Protein AF-A0A9X6RV98-F1 (afdb_monomer)

Organism: Lactobacillus johnsonii (NCBI:txid33959)

Sequence (70 aa):
MKDLPNIYDFCDPKILPEFLNVQVNERFGVKVLYAYDNEKIYLFAVNGRYILPNKQDLIKYKGNGRWEIK

Solvent-accessible surface area (backbone atoms only — not comparable to full-atom values): 4315 Å² total; per-residue (Å²): 128,82,77,79,82,58,58,76,38,78,36,63,69,81,52,45,76,79,72,49,69,91,71,66,39,68,75,64,20,34,48,77,45,79,46,100,82,76,48,75,44,63,24,37,20,38,97,91,38,76,42,71,73,58,100,81,39,29,34,25,51,71,58,92,24,34,41,46,78,87

Foldseek 3Di:
DPPQDDLQDWAFPVSCCVPPPPPPDCQLQWDWDADPVRDTFIFAQEPNDTHGDDPPWTWHRPDRRYIDID

Mean predicted aligned error: 5.84 Å

Nearest PDB structures (foldseek):
  7lp4-assembly1_A  TM=4.516E-01  e=7.102E+00  Homo sapiens
  1wr7-assembly1_A  TM=3.242E-01  e=8.626E+00  Mus musculus
  7et6-assembly1_A  TM=2.611E-01  e=8.085E+00  Arabidopsis thaliana

Secondary structure (DSSP, 8-state):
-PPPP-TTS-B-GGGHHHHS-S---GGGTEEEEEPTTSPEEEEEEETTEEEPPPTT--EEEEETTEEEE-

pLDDT: mean 80.95, std 12.98, range [44.81, 95.31]

Radius of gyration: 11.63 Å; Cα contacts (8 Å, |Δi|>4): 113; chains: 1; bounding box: 26×25×30 Å

Structure (mmCIF, N/CA/C/O backbone):
data_AF-A0A9X6RV98-F1
#
_entry.id   AF-A0A9X6RV98-F1
#
loop_
_atom_site.group_PDB
_atom_site.id
_atom_site.type_symbol
_atom_site.label_atom_id
_atom_site.label_alt_id
_atom_site.label_comp_id
_atom_site.label_asym_id
_atom_site.label_entity_id
_atom_site.label_seq_id
_atom_site.pdbx_PDB_ins_code
_atom_site.Cartn_x
_atom_site.Cartn_y
_atom_site.Cartn_z
_atom_site.occupancy
_atom_site.B_iso_or_equiv
_atom_site.auth_seq_id
_atom_site.auth_comp_id
_atom_site.auth_asym_id
_atom_site.auth_atom_id
_atom_site.pdbx_PDB_model_num
ATOM 1 N N . MET A 1 1 ? 16.135 14.859 11.890 1.00 44.81 1 MET A N 1
ATOM 2 C CA . MET A 1 1 ? 15.698 13.595 11.262 1.00 44.81 1 MET A CA 1
ATOM 3 C C . MET A 1 1 ? 14.232 13.773 10.918 1.00 44.81 1 MET A C 1
ATOM 5 O O . MET A 1 1 ? 13.510 14.217 11.797 1.00 44.81 1 MET A O 1
ATOM 9 N N . LYS A 1 2 ? 13.802 13.551 9.668 1.00 52.22 2 LYS A N 1
ATOM 10 C CA . LYS A 1 2 ? 12.362 13.399 9.406 1.00 52.22 2 LYS A CA 1
ATOM 11 C C . LYS A 1 2 ? 11.946 12.089 10.067 1.00 52.22 2 LYS A C 1
ATOM 13 O O . LYS A 1 2 ? 12.635 11.091 9.860 1.00 52.22 2 LYS A O 1
ATOM 18 N N . ASP A 1 3 ? 10.901 12.117 10.884 1.00 61.28 3 ASP A N 1
ATOM 19 C CA . ASP A 1 3 ? 10.353 10.896 11.464 1.00 61.28 3 ASP A CA 1
ATOM 20 C C . ASP A 1 3 ? 9.988 9.932 10.334 1.00 61.28 3 ASP A C 1
ATOM 22 O O . ASP A 1 3 ? 9.435 10.337 9.307 1.00 61.28 3 ASP A O 1
ATOM 26 N N . LEU A 1 4 ? 10.365 8.664 10.499 1.00 65.94 4 LEU A N 1
ATOM 27 C CA . LEU A 1 4 ? 10.000 7.622 9.551 1.00 65.94 4 LEU A CA 1
ATOM 28 C C . LEU A 1 4 ? 8.466 7.555 9.485 1.00 65.94 4 LEU A C 1
ATOM 30 O O . LEU A 1 4 ? 7.821 7.479 10.535 1.00 65.94 4 LEU A O 1
ATOM 34 N N . PRO A 1 5 ? 7.862 7.605 8.288 1.00 70.50 5 PRO A N 1
ATOM 35 C CA . PRO A 1 5 ? 6.415 7.622 8.172 1.00 70.50 5 PRO A CA 1
ATOM 36 C C . PRO A 1 5 ? 5.800 6.344 8.749 1.00 70.50 5 PRO A C 1
ATOM 38 O O . PRO A 1 5 ? 6.283 5.237 8.520 1.00 70.50 5 PRO A O 1
ATOM 41 N N . ASN A 1 6 ? 4.708 6.492 9.496 1.00 81.94 6 ASN A N 1
ATOM 42 C CA . ASN A 1 6 ? 4.012 5.363 10.095 1.00 81.94 6 ASN A CA 1
ATOM 43 C C . ASN A 1 6 ? 3.089 4.695 9.065 1.00 81.94 6 ASN A C 1
ATOM 45 O O . ASN A 1 6 ? 2.052 5.247 8.710 1.00 81.94 6 ASN A O 1
ATOM 49 N N . ILE A 1 7 ? 3.424 3.482 8.618 1.00 83.25 7 ILE A N 1
ATOM 50 C CA . ILE A 1 7 ? 2.592 2.706 7.676 1.00 83.25 7 ILE A CA 1
ATOM 51 C C . ILE A 1 7 ? 1.223 2.302 8.250 1.00 83.25 7 ILE A C 1
ATOM 53 O O . ILE A 1 7 ? 0.341 1.877 7.503 1.00 83.25 7 ILE A O 1
ATOM 57 N N . TYR A 1 8 ? 1.041 2.404 9.571 1.00 87.31 8 TYR A N 1
ATOM 58 C CA . TYR A 1 8 ? -0.249 2.193 10.229 1.00 87.31 8 TYR A CA 1
ATOM 59 C C . TYR A 1 8 ? -1.140 3.443 10.208 1.00 87.31 8 TYR A C 1
ATOM 61 O O . TYR A 1 8 ? -2.301 3.359 10.612 1.00 87.31 8 TYR A O 1
ATOM 69 N N . ASP A 1 9 ? -0.644 4.568 9.696 1.00 90.44 9 ASP A N 1
ATOM 70 C CA . ASP A 1 9 ? -1.416 5.764 9.369 1.00 90.44 9 ASP A CA 1
ATOM 71 C C . ASP A 1 9 ? -1.529 5.932 7.851 1.00 90.44 9 ASP A C 1
ATOM 73 O O . ASP A 1 9 ? -0.853 5.250 7.084 1.00 90.44 9 ASP A O 1
ATOM 77 N N . PHE A 1 10 ? -2.435 6.809 7.413 1.00 91.69 10 PHE A N 1
ATOM 78 C CA . PHE A 1 10 ? -2.571 7.123 5.993 1.00 91.69 10 PHE A CA 1
ATOM 79 C C . PHE A 1 10 ? -1.344 7.887 5.504 1.00 91.69 10 PHE A C 1
ATOM 81 O O . PHE A 1 10 ? -1.019 8.950 6.034 1.00 91.69 10 PHE A O 1
ATOM 88 N N . CYS A 1 11 ? -0.682 7.349 4.488 1.00 88.31 11 CYS A N 1
ATOM 89 C CA . CYS A 1 11 ? 0.587 7.861 4.004 1.00 88.31 11 CYS A CA 1
ATOM 90 C C . CYS A 1 11 ? 0.718 7.718 2.480 1.00 88.31 11 CYS A C 1
ATOM 92 O O . CYS A 1 11 ? -0.062 7.013 1.837 1.00 88.31 11 CYS A O 1
ATOM 94 N N . ASP A 1 12 ? 1.677 8.437 1.891 1.00 88.19 12 ASP A N 1
ATOM 95 C CA . ASP A 1 12 ? 1.916 8.393 0.446 1.00 88.19 12 ASP A CA 1
ATOM 96 C C . ASP A 1 12 ? 2.484 7.010 0.059 1.00 88.19 12 ASP A C 1
ATOM 98 O O . ASP A 1 12 ? 3.494 6.585 0.629 1.00 88.19 12 ASP A O 1
ATOM 102 N N . PRO A 1 13 ? 1.893 6.293 -0.915 1.00 84.81 13 PRO A N 1
ATOM 103 C CA . PRO A 1 13 ? 2.390 4.987 -1.353 1.00 84.81 13 PRO A CA 1
ATOM 104 C C . PRO A 1 13 ? 3.853 5.003 -1.822 1.00 84.81 13 PRO A C 1
ATOM 106 O O . PRO A 1 13 ? 4.532 3.977 -1.771 1.00 84.81 13 PRO A O 1
ATOM 109 N N . LYS A 1 14 ? 4.386 6.156 -2.235 1.00 78.44 14 LYS A N 1
ATOM 110 C CA . LYS A 1 14 ? 5.779 6.311 -2.673 1.00 78.44 14 LYS A CA 1
ATOM 111 C C . LYS A 1 14 ? 6.810 6.183 -1.559 1.00 78.44 14 LYS A C 1
ATOM 113 O O . LYS A 1 14 ? 7.990 6.120 -1.879 1.00 78.44 14 LYS A O 1
ATOM 118 N N . ILE A 1 15 ? 6.414 6.136 -0.286 1.00 75.75 15 ILE A N 1
ATOM 119 C CA . ILE A 1 15 ? 7.359 5.997 0.839 1.00 75.75 15 ILE A CA 1
ATOM 120 C C . ILE A 1 15 ? 7.749 4.536 1.122 1.00 75.75 15 ILE A C 1
ATOM 122 O O . ILE A 1 15 ? 8.687 4.263 1.865 1.00 75.75 15 ILE A O 1
ATOM 126 N N . LEU A 1 16 ? 7.059 3.563 0.519 1.00 73.06 16 LEU A N 1
ATOM 127 C CA . LEU A 1 16 ? 7.360 2.134 0.694 1.00 73.06 16 LEU A CA 1
ATOM 128 C C . LEU A 1 16 ? 8.749 1.678 0.245 1.00 73.06 16 LEU A C 1
ATOM 130 O O . LEU A 1 16 ? 9.283 0.781 0.905 1.00 73.06 16 LEU A O 1
ATOM 134 N N . PRO A 1 17 ? 9.351 2.223 -0.834 1.00 63.06 17 PRO A N 1
ATOM 135 C CA . PRO A 1 17 ? 10.724 1.903 -1.200 1.00 63.06 17 PRO A CA 1
ATOM 136 C C . PRO A 1 17 ? 11.702 2.165 -0.051 1.00 63.06 17 PRO A C 1
ATOM 138 O O . PRO A 1 17 ? 12.651 1.401 0.107 1.00 63.06 17 PRO A O 1
ATOM 141 N N . GLU A 1 18 ? 11.448 3.196 0.765 1.00 64.19 18 GLU A N 1
ATOM 142 C CA . GLU A 1 18 ? 12.269 3.540 1.931 1.00 64.19 18 GLU A CA 1
ATOM 143 C C . GLU A 1 18 ? 12.013 2.593 3.114 1.00 64.19 18 GLU A C 1
ATOM 145 O O . GLU A 1 18 ? 12.929 2.290 3.874 1.00 64.19 18 GLU A O 1
ATOM 150 N N . PHE A 1 19 ? 10.783 2.089 3.259 1.00 63.31 19 PHE A N 1
ATOM 151 C CA . PHE A 1 19 ? 10.361 1.358 4.456 1.00 63.31 19 PHE A CA 1
ATOM 152 C C . PHE A 1 19 ? 10.541 -0.163 4.379 1.00 63.31 19 PHE A C 1
ATOM 154 O O . PHE A 1 19 ? 10.798 -0.808 5.393 1.00 63.31 19 PHE A O 1
ATOM 161 N N . LEU A 1 20 ? 10.377 -0.768 3.200 1.00 63.72 20 LEU A N 1
ATOM 162 C CA . LEU A 1 20 ? 10.200 -2.222 3.094 1.00 63.72 20 LEU A CA 1
ATOM 163 C C . LEU A 1 20 ? 11.392 -2.991 2.498 1.00 63.72 20 LEU A C 1
ATOM 165 O O . LEU A 1 20 ? 11.232 -4.159 2.151 1.00 63.72 20 LEU A O 1
ATOM 169 N N . ASN A 1 21 ? 12.569 -2.361 2.387 1.00 57.31 21 ASN A N 1
ATOM 170 C CA . ASN A 1 21 ? 13.857 -2.978 2.030 1.00 57.31 21 ASN A CA 1
ATOM 171 C C . ASN A 1 21 ? 13.746 -4.189 1.074 1.00 57.31 21 ASN A C 1
ATOM 173 O O . ASN A 1 21 ? 13.873 -5.329 1.500 1.00 57.31 21 ASN A O 1
ATOM 177 N N . VAL A 1 22 ? 13.491 -3.920 -0.213 1.00 53.56 22 VAL A N 1
ATOM 178 C CA . VAL A 1 22 ? 13.618 -4.793 -1.410 1.00 53.56 22 VAL A CA 1
ATOM 179 C C . VAL A 1 22 ? 12.856 -6.140 -1.433 1.00 53.56 22 VAL A C 1
ATOM 181 O O . VAL A 1 22 ? 12.415 -6.538 -2.506 1.00 53.56 22 VAL A O 1
ATOM 184 N N . GLN A 1 23 ? 12.599 -6.816 -0.313 1.00 56.34 23 GLN A N 1
ATOM 185 C CA . GLN A 1 23 ? 11.849 -8.076 -0.218 1.00 56.34 23 GLN A CA 1
ATOM 186 C C . GLN A 1 23 ? 10.373 -7.845 0.115 1.00 56.34 23 GLN A C 1
ATOM 188 O O . GLN A 1 23 ? 9.755 -8.585 0.885 1.00 56.34 23 GLN A O 1
ATOM 193 N N . VAL A 1 24 ? 9.792 -6.810 -0.486 1.00 58.25 24 VAL A N 1
ATOM 194 C CA . VAL A 1 24 ? 8.349 -6.593 -0.449 1.00 58.25 24 VAL A CA 1
ATOM 195 C C . VAL A 1 24 ? 7.692 -7.720 -1.227 1.00 58.25 24 VAL A C 1
ATOM 197 O O . VAL A 1 24 ? 7.633 -7.695 -2.453 1.00 58.25 24 VAL A O 1
ATOM 200 N N . ASN A 1 25 ? 7.270 -8.751 -0.508 1.00 66.00 25 ASN A N 1
ATOM 201 C CA . ASN A 1 25 ? 6.643 -9.922 -1.089 1.00 66.00 25 ASN A CA 1
ATOM 202 C C . ASN A 1 25 ? 5.123 -9.883 -0.876 1.00 66.00 25 ASN A C 1
ATOM 204 O O . ASN A 1 25 ? 4.568 -9.051 -0.149 1.00 66.00 25 ASN A O 1
ATOM 208 N N . GLU A 1 26 ? 4.452 -10.865 -1.467 1.00 66.38 26 GLU A N 1
ATOM 209 C CA . GLU A 1 26 ? 3.008 -11.055 -1.353 1.00 66.38 26 GLU A CA 1
ATOM 210 C C . GLU A 1 26 ? 2.509 -11.164 0.106 1.00 66.38 26 GLU A C 1
ATOM 212 O O . GLU A 1 26 ? 1.337 -10.884 0.351 1.00 66.38 26 GLU A O 1
ATOM 217 N N . ARG A 1 27 ? 3.370 -11.462 1.101 1.00 78.12 27 ARG A N 1
ATOM 218 C CA . ARG A 1 27 ? 3.011 -11.509 2.538 1.00 78.12 27 ARG A CA 1
ATOM 219 C C . ARG A 1 27 ? 2.504 -10.169 3.054 1.00 78.12 27 ARG A C 1
ATOM 221 O O . ARG A 1 27 ? 1.632 -10.138 3.919 1.00 78.12 27 ARG A O 1
ATOM 228 N N . PHE A 1 28 ? 3.051 -9.069 2.543 1.00 84.44 28 PHE A N 1
ATOM 229 C CA . PHE A 1 28 ? 2.588 -7.729 2.889 1.00 84.44 28 PHE A CA 1
ATOM 230 C C . PHE A 1 28 ? 1.452 -7.262 1.988 1.00 84.44 28 PHE A C 1
ATOM 232 O O . PHE A 1 28 ? 1.003 -6.134 2.134 1.00 84.44 28 PHE A O 1
ATOM 239 N N . GLY A 1 29 ? 0.948 -8.107 1.084 1.00 88.88 29 GLY A N 1
ATOM 240 C CA . GLY A 1 29 ? -0.115 -7.724 0.165 1.00 88.88 29 GLY A CA 1
ATOM 241 C C . GLY A 1 29 ? 0.315 -6.625 -0.795 1.00 88.88 29 GLY A C 1
ATOM 242 O O . GLY A 1 29 ? -0.513 -5.819 -1.197 1.00 88.88 29 GLY A O 1
ATOM 243 N N . VAL A 1 30 ? 1.600 -6.566 -1.143 1.00 87.75 30 VAL A N 1
ATOM 244 C CA . VAL A 1 30 ? 2.124 -5.610 -2.116 1.00 87.75 30 VAL A CA 1
ATOM 245 C C . VAL A 1 30 ? 2.727 -6.378 -3.285 1.00 87.75 30 VAL A C 1
ATOM 247 O O . VAL A 1 30 ? 3.456 -7.348 -3.085 1.00 87.75 30 VAL A O 1
ATOM 250 N N . LYS A 1 31 ? 2.399 -5.958 -4.507 1.00 87.56 31 LYS A N 1
ATOM 251 C CA . LYS A 1 31 ? 3.020 -6.449 -5.742 1.00 87.56 31 LYS A CA 1
ATOM 252 C C . LYS A 1 31 ? 3.795 -5.326 -6.397 1.00 87.56 31 LYS A C 1
ATOM 254 O O . LYS A 1 31 ? 3.303 -4.207 -6.475 1.00 87.56 31 LYS A O 1
ATOM 259 N N . VAL A 1 32 ? 4.992 -5.637 -6.874 1.00 82.12 32 VAL A N 1
ATOM 260 C CA . VAL A 1 32 ? 5.829 -4.690 -7.608 1.00 82.12 32 VAL A CA 1
ATOM 261 C C . VAL A 1 32 ? 5.752 -5.030 -9.088 1.00 82.12 32 VAL A C 1
ATOM 263 O O . VAL A 1 32 ? 5.984 -6.175 -9.473 1.00 82.12 32 VAL A O 1
ATOM 266 N N . LEU A 1 33 ? 5.422 -4.041 -9.908 1.00 81.94 33 LEU A N 1
ATOM 267 C CA . LEU A 1 33 ? 5.593 -4.088 -11.352 1.00 81.94 33 LEU A CA 1
ATOM 268 C C . LEU A 1 33 ? 6.834 -3.271 -11.720 1.00 81.94 33 LEU A C 1
ATOM 270 O O . LEU A 1 33 ? 7.102 -2.228 -11.119 1.00 81.94 33 LEU A O 1
ATOM 274 N N . TYR A 1 34 ? 7.581 -3.749 -12.708 1.00 74.75 34 TYR A N 1
ATOM 275 C CA . TYR A 1 34 ? 8.757 -3.064 -13.234 1.00 74.75 34 TYR A CA 1
ATOM 276 C C . TYR A 1 34 ? 8.363 -2.300 -14.497 1.00 74.75 34 TYR A C 1
ATOM 278 O O . TYR A 1 34 ? 7.887 -2.911 -15.456 1.00 74.75 34 TYR A O 1
ATOM 286 N N . ALA A 1 35 ? 8.543 -0.980 -14.495 1.00 68.06 35 ALA A N 1
ATOM 287 C CA . ALA A 1 35 ? 8.458 -0.171 -15.704 1.00 68.06 35 ALA A CA 1
ATOM 288 C C . ALA A 1 35 ? 9.793 -0.201 -16.477 1.00 68.06 35 ALA A C 1
ATOM 290 O O . ALA A 1 35 ? 10.835 -0.595 -15.946 1.00 68.06 35 ALA A O 1
ATOM 291 N N . TYR A 1 36 ? 9.751 0.196 -17.753 1.00 61.12 36 TYR A N 1
ATOM 292 C CA . TYR A 1 36 ? 10.879 0.134 -18.699 1.00 61.12 36 TYR A CA 1
ATOM 293 C C . TYR A 1 36 ? 12.114 0.968 -18.289 1.00 61.12 36 TYR A C 1
ATOM 295 O O . TYR A 1 36 ? 13.186 0.785 -18.859 1.00 61.12 36 TYR A O 1
ATOM 303 N N . ASP A 1 37 ? 11.991 1.854 -17.303 1.00 76.44 37 ASP A N 1
ATOM 304 C CA . ASP A 1 37 ? 12.992 2.822 -16.836 1.00 76.44 37 ASP A CA 1
ATOM 305 C C . ASP A 1 37 ? 13.516 2.541 -15.412 1.00 76.44 37 ASP A C 1
ATOM 307 O O . ASP A 1 37 ? 14.130 3.406 -14.788 1.00 76.44 37 ASP A O 1
ATOM 311 N N . ASN A 1 38 ? 13.314 1.322 -14.896 1.00 69.44 38 ASN A N 1
ATOM 312 C CA . ASN A 1 38 ? 13.548 0.947 -13.494 1.00 69.44 38 ASN A CA 1
ATOM 313 C C . ASN A 1 38 ? 12.629 1.656 -12.483 1.00 69.44 38 ASN A C 1
ATOM 315 O O . ASN A 1 38 ? 12.856 1.528 -11.273 1.00 69.44 38 ASN A O 1
ATOM 319 N N . GLU A 1 39 ? 11.575 2.347 -12.927 1.00 75.88 39 GLU A N 1
ATOM 320 C CA . GLU A 1 39 ? 10.537 2.813 -12.017 1.00 75.88 39 GLU A CA 1
ATOM 321 C C . GLU A 1 39 ? 9.763 1.602 -11.470 1.00 75.88 39 GLU A C 1
ATOM 323 O O . GLU A 1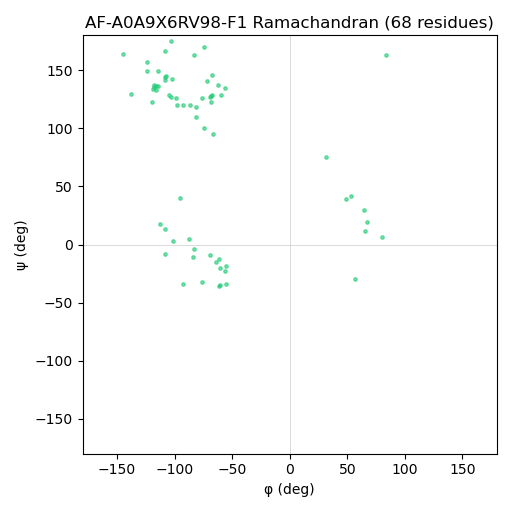 39 ? 9.315 0.707 -12.197 1.00 75.88 39 GLU A O 1
ATOM 328 N N . LYS A 1 40 ? 9.654 1.536 -10.140 1.00 78.88 40 LYS A N 1
ATOM 329 C CA . LYS A 1 40 ? 8.890 0.497 -9.449 1.00 78.88 40 LYS A CA 1
ATOM 330 C C . LYS A 1 40 ? 7.479 1.001 -9.219 1.00 78.88 40 LYS A C 1
ATOM 332 O O . LYS A 1 40 ? 7.274 1.978 -8.503 1.00 78.88 40 LYS A O 1
ATOM 337 N N . ILE A 1 41 ? 6.512 0.285 -9.772 1.00 84.31 41 ILE A N 1
ATOM 338 C CA . ILE A 1 41 ? 5.094 0.543 -9.548 1.00 84.31 41 ILE A CA 1
ATOM 339 C C . ILE A 1 41 ? 4.600 -0.434 -8.484 1.00 84.31 41 ILE A C 1
ATOM 341 O O . ILE A 1 41 ? 4.764 -1.645 -8.621 1.00 84.31 41 ILE A O 1
ATOM 345 N N . TYR A 1 42 ? 3.984 0.081 -7.424 1.00 86.62 42 TYR A N 1
ATOM 346 C CA . TYR A 1 42 ? 3.503 -0.723 -6.303 1.00 86.62 42 TYR A CA 1
ATOM 347 C C . TYR A 1 42 ? 1.981 -0.862 -6.356 1.00 86.62 42 TYR A C 1
ATOM 349 O O . TYR A 1 42 ? 1.258 0.128 -6.452 1.00 86.62 42 TYR A O 1
ATOM 357 N N . LEU A 1 43 ? 1.500 -2.101 -6.276 1.00 90.44 43 LEU A N 1
ATOM 358 C CA . LEU A 1 43 ? 0.088 -2.449 -6.172 1.00 90.44 43 LEU A CA 1
ATOM 359 C C . LEU A 1 43 ? -0.225 -2.967 -4.770 1.00 90.44 43 LEU A C 1
ATOM 361 O O . LEU A 1 43 ? 0.559 -3.739 -4.221 1.00 90.44 43 LEU A O 1
ATOM 365 N N . PHE A 1 44 ? -1.407 -2.651 -4.247 1.00 91.56 44 PHE A N 1
ATOM 366 C CA . PHE A 1 44 ? -1.817 -2.971 -2.875 1.00 91.56 44 PHE A CA 1
ATOM 367 C C . PHE A 1 44 ? -3.026 -3.887 -2.840 1.00 91.56 44 PHE A C 1
ATOM 369 O O . PHE A 1 44 ? -4.002 -3.659 -3.551 1.00 91.56 44 PHE A O 1
ATOM 376 N N . ALA A 1 45 ? -2.979 -4.901 -1.984 1.00 93.69 45 ALA A N 1
ATOM 377 C CA . ALA A 1 45 ? -4.076 -5.821 -1.747 1.00 93.69 45 ALA A CA 1
ATOM 378 C C . ALA A 1 45 ? -5.173 -5.137 -0.917 1.00 93.69 45 ALA A C 1
ATOM 380 O O . ALA A 1 45 ? -5.095 -5.034 0.311 1.00 93.69 45 ALA A O 1
ATOM 381 N N . VAL A 1 46 ? -6.219 -4.700 -1.610 1.00 93.81 46 VAL A N 1
ATOM 382 C CA . VAL A 1 46 ? -7.414 -4.063 -1.058 1.00 93.81 46 VAL A CA 1
ATOM 383 C C . VAL A 1 46 ? -8.613 -4.922 -1.433 1.00 93.81 46 VAL A C 1
ATOM 385 O O . VAL A 1 46 ? -8.843 -5.203 -2.608 1.00 93.81 46 VAL A O 1
ATOM 388 N N . ASN A 1 47 ? -9.373 -5.379 -0.434 1.00 91.12 47 ASN A N 1
ATOM 389 C CA . ASN A 1 47 ? -10.567 -6.212 -0.638 1.00 91.12 47 ASN A CA 1
ATOM 390 C C . ASN A 1 47 ? -10.333 -7.415 -1.582 1.00 91.12 47 ASN A C 1
ATOM 392 O O . ASN A 1 47 ? -11.171 -7.743 -2.419 1.00 91.12 47 ASN A O 1
ATOM 396 N N . GLY A 1 48 ? -9.165 -8.060 -1.466 1.00 88.12 48 GLY A N 1
ATOM 397 C CA . GLY A 1 48 ? -8.794 -9.239 -2.260 1.00 88.12 48 GLY A CA 1
ATOM 398 C C . GLY A 1 48 ? -8.297 -8.950 -3.682 1.00 88.12 48 GLY A C 1
ATOM 399 O O . GLY A 1 48 ? -8.074 -9.891 -4.439 1.00 88.12 48 GLY A O 1
ATOM 400 N N . ARG A 1 49 ? -8.107 -7.681 -4.065 1.00 92.56 49 ARG A N 1
ATOM 401 C CA . ARG A 1 49 ? -7.578 -7.277 -5.378 1.00 92.56 49 ARG A CA 1
ATOM 402 C C . ARG A 1 49 ? -6.341 -6.406 -5.222 1.00 92.56 49 ARG A C 1
ATOM 404 O O . ARG A 1 49 ? -6.235 -5.660 -4.259 1.00 92.56 49 ARG A O 1
ATOM 411 N N . TYR A 1 50 ? -5.430 -6.483 -6.188 1.00 92.88 50 TYR A N 1
ATOM 412 C CA . TYR A 1 50 ? -4.275 -5.591 -6.255 1.00 92.88 50 TYR A CA 1
ATOM 413 C C . TYR A 1 50 ? -4.647 -4.310 -6.996 1.00 92.88 50 TYR A C 1
ATOM 415 O O . TYR A 1 50 ? -5.049 -4.368 -8.157 1.00 92.88 50 TYR A O 1
ATOM 423 N N . ILE A 1 51 ? -4.520 -3.174 -6.316 1.00 93.56 51 ILE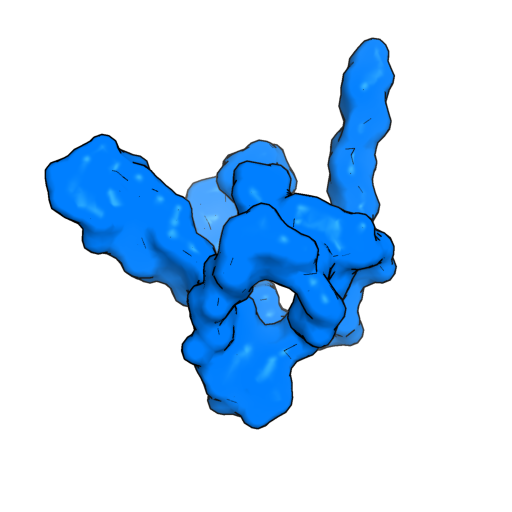 A N 1
ATOM 424 C CA . ILE A 1 51 ? -4.908 -1.855 -6.815 1.00 93.56 51 ILE A CA 1
ATOM 425 C C . ILE A 1 51 ? -3.668 -0.974 -6.942 1.00 93.56 51 ILE A C 1
ATOM 427 O O . ILE A 1 51 ? -2.858 -0.909 -6.017 1.00 93.56 51 ILE A O 1
ATOM 431 N N . LEU A 1 52 ? -3.534 -0.303 -8.086 1.00 92.69 52 LEU A N 1
ATOM 432 C CA . LEU A 1 52 ? -2.583 0.786 -8.284 1.00 92.69 52 LEU A CA 1
ATOM 433 C C . LEU A 1 52 ? -3.190 2.070 -7.698 1.00 92.69 52 LEU A C 1
ATOM 435 O O . LEU A 1 52 ? -4.244 2.476 -8.191 1.00 92.69 52 LEU A O 1
ATOM 439 N N . PRO A 1 53 ? -2.578 2.709 -6.687 1.00 91.06 53 PRO A N 1
ATOM 440 C CA . PRO A 1 53 ? -3.077 3.978 -6.177 1.00 91.06 53 PRO A CA 1
ATOM 441 C C . PRO A 1 53 ? -2.918 5.087 -7.218 1.00 91.06 53 PRO A C 1
ATOM 443 O O . PRO A 1 53 ? -1.933 5.130 -7.962 1.00 91.06 53 PRO A O 1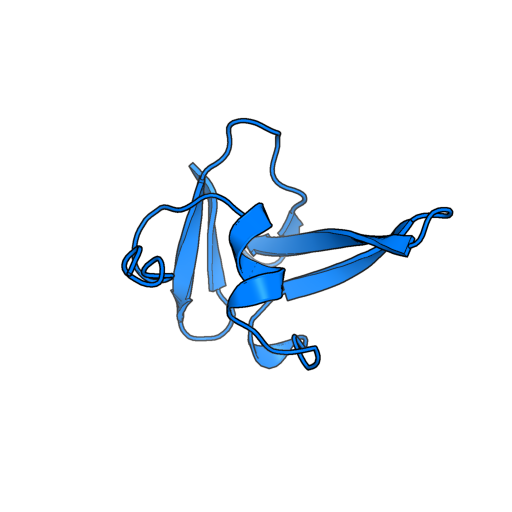
ATOM 446 N N . ASN A 1 54 ? -3.859 6.021 -7.236 1.00 90.56 54 ASN A N 1
ATOM 447 C CA . ASN A 1 54 ? -3.724 7.266 -7.977 1.00 90.56 54 ASN A CA 1
ATOM 448 C C . ASN A 1 54 ? -2.759 8.228 -7.269 1.00 90.56 54 ASN A C 1
ATOM 450 O O . ASN A 1 54 ? -2.377 8.044 -6.117 1.00 90.56 54 ASN A O 1
ATOM 454 N N . LYS A 1 55 ? -2.389 9.321 -7.947 1.00 86.56 55 LYS A N 1
ATOM 455 C CA . LYS A 1 55 ? -1.427 10.316 -7.429 1.00 86.56 55 LYS A CA 1
ATOM 456 C C . LYS A 1 55 ? -1.843 11.003 -6.119 1.00 86.56 55 LYS A C 1
ATOM 458 O O . LYS A 1 55 ? -0.991 11.618 -5.491 1.00 86.56 55 LYS A O 1
ATOM 463 N N . GLN A 1 56 ? -3.128 10.981 -5.781 1.00 90.88 56 GLN A N 1
ATOM 464 C CA . GLN A 1 56 ? -3.704 11.663 -4.615 1.00 90.88 56 GLN A CA 1
ATOM 465 C C . GLN A 1 56 ? -4.123 10.682 -3.518 1.00 90.88 56 GLN A C 1
ATOM 467 O O . GLN A 1 56 ? -4.486 11.122 -2.429 1.00 90.88 56 GLN A O 1
ATOM 472 N N . ASP A 1 57 ? -4.071 9.383 -3.813 1.00 93.75 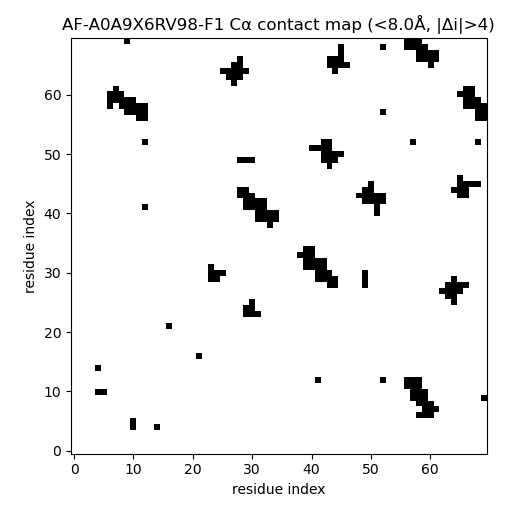57 ASP A N 1
ATOM 473 C CA . ASP A 1 57 ? -4.520 8.346 -2.902 1.00 93.75 57 ASP A CA 1
ATOM 474 C C . ASP A 1 57 ? -3.531 8.209 -1.742 1.00 93.75 57 ASP A C 1
ATOM 476 O O . ASP A 1 57 ? -2.309 8.240 -1.925 1.00 93.75 57 ASP A O 1
ATOM 480 N N . LEU A 1 58 ? -4.068 7.996 -0.545 1.00 93.00 58 LEU A N 1
ATOM 481 C CA . LEU A 1 58 ? -3.289 7.621 0.629 1.00 93.00 58 LEU A CA 1
ATOM 482 C C . LEU A 1 58 ? -3.536 6.160 0.969 1.00 93.00 58 LEU A C 1
ATOM 484 O O . LEU A 1 58 ? -4.655 5.657 0.857 1.00 93.00 58 LEU A O 1
ATOM 488 N N . ILE A 1 59 ? -2.497 5.485 1.450 1.00 92.12 59 ILE A N 1
ATOM 489 C CA . ILE A 1 59 ? -2.567 4.076 1.829 1.00 92.12 59 ILE A CA 1
ATOM 490 C C . ILE A 1 59 ? -2.358 3.896 3.329 1.00 92.12 59 ILE A C 1
ATOM 492 O O . ILE A 1 59 ? -1.618 4.650 3.953 1.00 92.12 59 ILE A O 1
ATOM 496 N N . LYS A 1 60 ? -2.985 2.872 3.908 1.00 92.88 60 LYS A N 1
ATOM 497 C CA . LYS A 1 60 ? -2.779 2.461 5.303 1.00 92.88 60 LYS A CA 1
ATOM 498 C C . LYS A 1 60 ? -2.700 0.944 5.408 1.00 92.88 60 LYS A C 1
ATOM 500 O O . LYS A 1 60 ? -3.589 0.239 4.923 1.00 92.88 60 LYS A O 1
ATOM 505 N N . TYR A 1 61 ? -1.672 0.428 6.078 1.00 90.69 61 TYR A N 1
ATOM 506 C CA . TYR A 1 61 ? -1.547 -1.003 6.336 1.00 90.69 61 TYR A CA 1
ATOM 507 C C . TYR A 1 61 ? -2.490 -1.424 7.466 1.00 90.69 61 TYR A C 1
ATOM 509 O O . TYR A 1 61 ? -2.463 -0.880 8.570 1.00 90.69 61 TYR A O 1
ATOM 517 N N . LYS A 1 62 ? -3.331 -2.426 7.201 1.00 92.75 62 LYS A N 1
ATOM 518 C CA . LYS A 1 62 ? -4.318 -2.960 8.155 1.00 92.75 62 LYS A CA 1
ATOM 519 C C . LYS A 1 62 ? -3.858 -4.269 8.804 1.00 92.75 62 LYS A C 1
ATOM 521 O O . LYS A 1 62 ? -4.60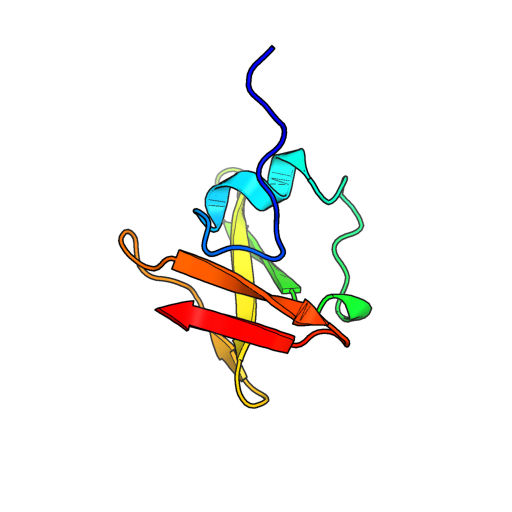7 -4.862 9.579 1.00 92.75 62 LYS A O 1
ATOM 526 N N . GLY A 1 63 ? -2.643 -4.727 8.494 1.00 89.12 63 GLY A N 1
ATOM 527 C CA . GLY A 1 63 ? -2.135 -6.025 8.928 1.00 89.12 63 GLY A CA 1
ATOM 528 C C . GLY A 1 63 ? -2.581 -7.175 8.024 1.00 89.12 63 GLY A C 1
ATOM 529 O O . GLY A 1 63 ? -3.537 -7.068 7.253 1.00 89.12 63 GLY A O 1
ATOM 530 N N . ASN A 1 64 ? -1.887 -8.308 8.142 1.00 89.06 64 ASN A N 1
ATOM 531 C CA . ASN A 1 64 ? -2.165 -9.545 7.400 1.00 89.06 64 ASN A CA 1
ATOM 532 C C . ASN A 1 64 ?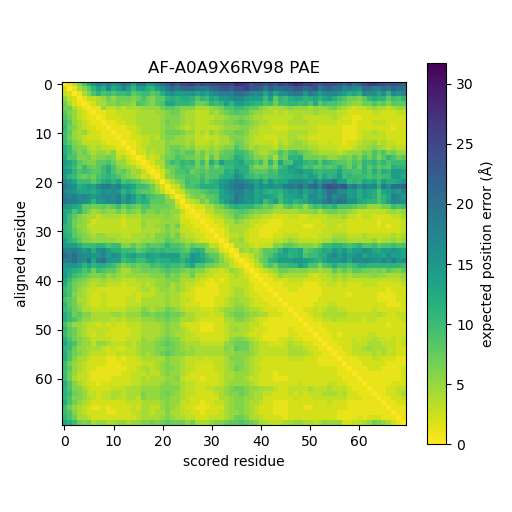 -2.245 -9.348 5.879 1.00 89.06 64 ASN A C 1
ATOM 534 O O . ASN A 1 64 ? -3.153 -9.866 5.233 1.00 89.06 64 ASN A O 1
ATOM 538 N N . GLY A 1 65 ? -1.338 -8.543 5.322 1.00 88.62 65 GLY A N 1
ATOM 539 C CA . GLY A 1 65 ? -1.292 -8.281 3.886 1.00 88.62 65 GLY A CA 1
ATOM 540 C C . GLY A 1 65 ? -2.492 -7.500 3.347 1.00 88.62 65 GLY A C 1
ATOM 541 O O . GLY A 1 65 ? -2.763 -7.564 2.155 1.00 88.62 65 GLY A O 1
ATOM 542 N N . ARG A 1 66 ? -3.242 -6.792 4.198 1.00 92.38 66 ARG A N 1
ATOM 543 C CA . ARG A 1 66 ? -4.389 -5.974 3.782 1.00 92.38 66 AR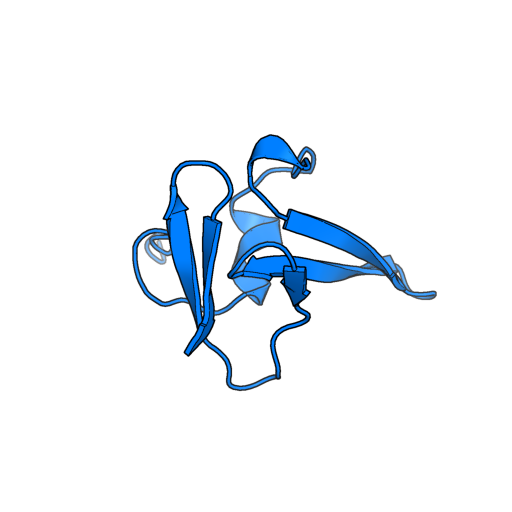G A CA 1
ATOM 544 C C . ARG A 1 66 ? -4.072 -4.495 3.884 1.00 92.38 66 ARG A C 1
ATOM 546 O O . ARG A 1 66 ? -3.467 -4.046 4.859 1.00 92.38 66 ARG A O 1
ATOM 553 N N . TRP A 1 67 ? -4.566 -3.752 2.906 1.00 93.50 67 TRP A N 1
ATOM 554 C CA . TRP A 1 67 ? -4.432 -2.307 2.818 1.00 93.50 67 TRP A CA 1
ATOM 555 C C . TRP A 1 67 ? -5.793 -1.633 2.709 1.00 93.50 67 TRP A C 1
ATOM 557 O O . TRP A 1 67 ? -6.783 -2.232 2.287 1.00 93.50 67 TRP A O 1
ATOM 567 N N . GLU A 1 68 ? -5.8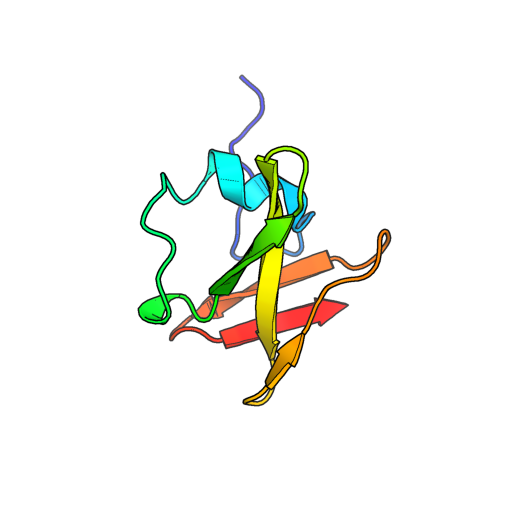12 -0.368 3.098 1.00 95.31 68 GLU A N 1
ATOM 568 C CA . GLU A 1 68 ? -6.908 0.568 2.887 1.00 95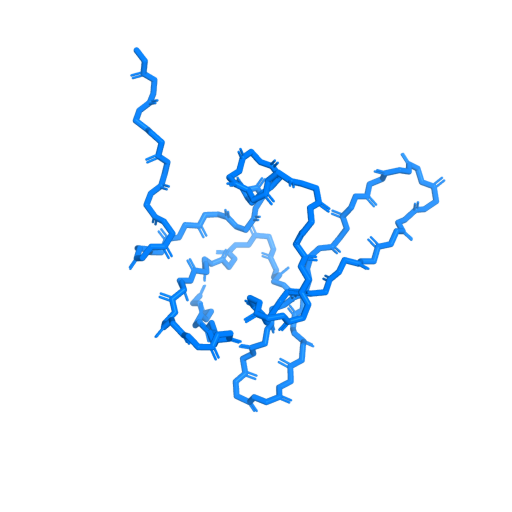.31 68 GLU A CA 1
ATOM 569 C C . GLU A 1 68 ? -6.397 1.716 2.013 1.00 95.31 68 GLU A C 1
ATOM 571 O O . GLU A 1 68 ? -5.274 2.177 2.222 1.00 95.31 68 GLU A O 1
ATOM 576 N N . ILE A 1 69 ? -7.204 2.137 1.037 1.00 94.19 69 ILE A N 1
ATOM 577 C CA . ILE A 1 69 ? -6.935 3.281 0.159 1.00 94.19 69 ILE A CA 1
ATOM 578 C C . ILE A 1 69 ? -8.008 4.335 0.420 1.00 94.19 69 ILE A C 1
ATOM 580 O O . ILE A 1 69 ? -9.186 3.985 0.544 1.00 94.19 69 ILE A O 1
ATOM 584 N N . LYS A 1 70 ? -7.590 5.596 0.505 1.00 93.25 70 LYS A N 1
ATOM 585 C CA . LYS A 1 70 ? -8.458 6.761 0.649 1.00 93.25 70 LYS A CA 1
ATOM 586 C C . LYS A 1 70 ? -8.148 7.799 -0.415 1.00 93.25 70 LYS A C 1
ATOM 588 O O . LYS A 1 70 ? -6.939 8.012 -0.652 1.00 93.25 70 LYS A O 1
#